Protein AF-A0A0E3PNL1-F1 (afdb_monomer_lite)

pLDDT: mean 73.24, std 12.87, range [47.69, 93.75]

Structure (mmCIF, N/CA/C/O backbone):
data_AF-A0A0E3PNL1-F1
#
_entry.id   AF-A0A0E3PNL1-F1
#
loop_
_atom_site.group_PDB
_atom_site.id
_atom_site.type_symbol
_atom_site.label_atom_id
_atom_site.label_alt_id
_atom_site.label_comp_id
_atom_site.label_asym_id
_atom_site.label_entity_id
_atom_site.label_seq_id
_atom_site.pdbx_PDB_ins_code
_atom_site.Cartn_x
_atom_site.Cartn_y
_atom_site.Cartn_z
_atom_site.occupancy
_atom_site.B_iso_or_equiv
_atom_site.auth_seq_id
_atom_site.auth_comp_id
_atom_site.auth_asym_id
_atom_site.auth_atom_id
_atom_site.pdbx_PDB_model_num
ATOM 1 N N . MET A 1 1 ? -1.861 16.154 -12.190 1.00 52.41 1 MET A N 1
ATOM 2 C CA . MET A 1 1 ? -1.650 15.738 -13.600 1.00 52.41 1 MET A CA 1
ATOM 3 C C . MET A 1 1 ? -0.343 16.269 -14.189 1.00 52.41 1 MET A C 1
ATOM 5 O O . MET A 1 1 ? 0.390 15.473 -14.753 1.00 52.41 1 MET A O 1
ATOM 9 N N . VAL A 1 2 ? -0.002 17.555 -14.028 1.00 52.66 2 VAL A N 1
ATOM 10 C CA . VAL A 1 2 ? 1.214 18.159 -14.627 1.00 52.66 2 VAL A CA 1
ATOM 11 C C . VAL A 1 2 ? 2.531 17.588 -14.065 1.00 52.66 2 VAL A C 1
ATOM 13 O O . VAL A 1 2 ? 3.478 17.359 -14.810 1.00 52.66 2 VAL A O 1
ATOM 16 N N . THR A 1 3 ? 2.580 17.272 -12.770 1.00 55.62 3 THR A N 1
ATOM 17 C CA . THR A 1 3 ? 3.773 16.738 -12.083 1.00 55.62 3 THR A CA 1
ATOM 18 C C . THR A 1 3 ? 4.191 15.345 -12.559 1.00 55.62 3 THR A C 1
ATOM 20 O O . THR A 1 3 ? 5.381 15.077 -12.691 1.00 55.62 3 THR A O 1
ATOM 23 N N . GLY A 1 4 ? 3.231 14.471 -12.879 1.00 55.94 4 GLY A N 1
ATOM 24 C CA . GLY A 1 4 ? 3.526 13.135 -13.413 1.00 55.94 4 GLY A CA 1
ATOM 25 C C . GLY A 1 4 ? 4.127 13.185 -14.820 1.00 55.94 4 GLY A C 1
ATOM 26 O O . GLY A 1 4 ? 5.046 12.432 -15.127 1.00 55.94 4 GLY A O 1
ATOM 27 N N . LEU A 1 5 ? 3.671 14.129 -15.652 1.00 68.38 5 LEU A N 1
ATOM 28 C CA . LEU A 1 5 ? 4.187 14.320 -17.008 1.00 68.38 5 LEU A CA 1
ATOM 29 C C . LEU A 1 5 ? 5.649 14.7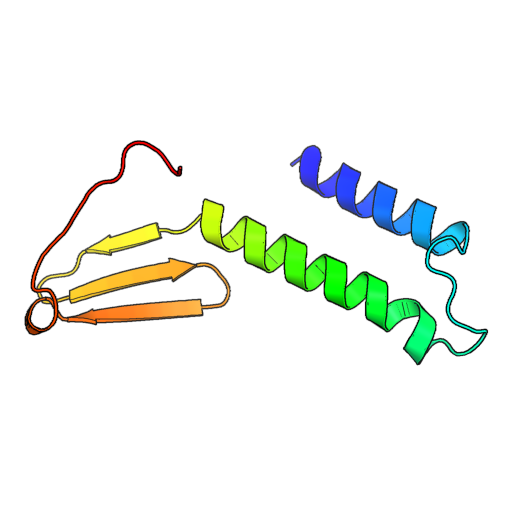97 -16.998 1.00 68.38 5 LEU A C 1
ATOM 31 O O . LEU A 1 5 ? 6.451 14.328 -17.800 1.00 68.38 5 LEU A O 1
ATOM 35 N N . LEU A 1 6 ? 6.008 15.679 -16.059 1.00 72.12 6 LEU A N 1
ATOM 36 C CA . LEU A 1 6 ? 7.379 16.175 -15.890 1.00 72.12 6 LEU A CA 1
ATOM 37 C C . LEU A 1 6 ? 8.360 15.069 -15.483 1.00 72.12 6 LEU A C 1
ATOM 39 O O . LEU A 1 6 ? 9.475 15.036 -15.995 1.00 72.12 6 LEU A O 1
ATOM 43 N N . LEU A 1 7 ? 7.944 14.140 -14.616 1.00 66.19 7 LEU A N 1
ATOM 44 C CA . LEU A 1 7 ? 8.766 12.989 -14.225 1.00 66.19 7 LEU A CA 1
ATOM 45 C C . LEU A 1 7 ? 9.017 12.041 -15.403 1.00 66.19 7 LEU A C 1
ATOM 47 O O . LEU A 1 7 ? 10.144 11.589 -15.593 1.00 66.19 7 LEU A O 1
ATOM 51 N N . ILE A 1 8 ? 7.994 11.794 -16.229 1.00 69.81 8 ILE A N 1
ATOM 52 C CA . ILE A 1 8 ? 8.117 10.986 -17.452 1.00 69.81 8 ILE A CA 1
ATOM 53 C C . ILE A 1 8 ? 9.053 11.670 -18.457 1.00 69.81 8 ILE A C 1
ATOM 55 O O . ILE A 1 8 ? 9.906 11.013 -19.053 1.00 69.81 8 ILE A O 1
ATOM 59 N N . LEU A 1 9 ? 8.939 12.992 -18.619 1.00 72.56 9 LEU 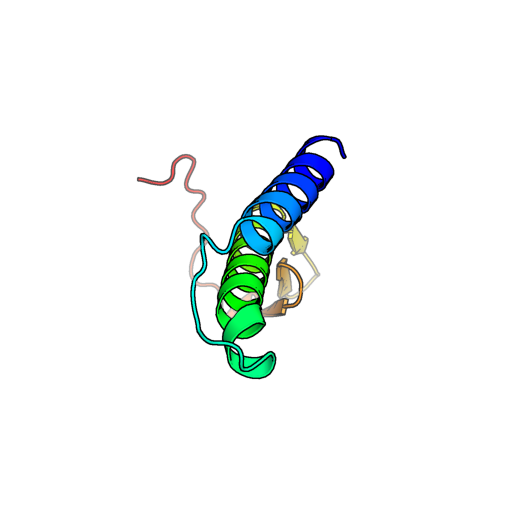A N 1
ATOM 60 C CA . LEU A 1 9 ? 9.806 13.759 -19.515 1.00 72.56 9 LEU A CA 1
ATOM 61 C C . LEU A 1 9 ? 11.262 13.752 -19.042 1.00 72.56 9 LEU A C 1
ATOM 63 O O . LEU A 1 9 ? 12.167 13.535 -19.844 1.00 72.56 9 LEU A O 1
ATOM 67 N N . ALA A 1 10 ? 11.488 13.957 -17.742 1.00 69.38 10 ALA A N 1
ATOM 68 C CA . ALA A 1 10 ? 12.816 13.885 -17.149 1.00 69.38 10 ALA A CA 1
ATOM 69 C C . ALA A 1 10 ? 13.416 12.495 -17.383 1.00 69.38 10 ALA A C 1
ATOM 71 O O . ALA A 1 10 ? 14.504 12.378 -17.939 1.00 69.38 10 ALA A O 1
ATOM 72 N N . PHE A 1 11 ? 12.668 11.439 -17.066 1.00 68.62 11 PHE A N 1
ATOM 73 C CA . PHE A 1 11 ? 13.082 10.060 -17.300 1.00 68.62 11 PHE A CA 1
ATOM 74 C C . PHE A 1 11 ? 13.471 9.795 -18.762 1.00 68.62 11 PHE A C 1
ATOM 76 O O . PHE A 1 11 ? 14.522 9.212 -19.030 1.00 68.62 11 PHE A O 1
ATOM 83 N N . TYR A 1 12 ? 12.661 10.273 -19.709 1.00 67.94 12 TYR A N 1
ATOM 84 C CA . TYR A 1 12 ? 12.934 10.161 -21.140 1.00 67.94 12 TYR A CA 1
ATOM 85 C C . TYR A 1 12 ? 14.233 10.878 -21.539 1.00 67.94 12 TYR A C 1
ATOM 87 O O . TYR A 1 12 ? 15.092 10.281 -22.186 1.00 67.94 12 TYR A O 1
ATOM 95 N N . ILE A 1 13 ? 14.422 12.126 -21.100 1.00 69.75 13 ILE A N 1
ATOM 96 C CA . ILE A 1 13 ? 15.623 12.924 -21.398 1.00 69.75 13 ILE A CA 1
ATOM 97 C C . ILE A 1 13 ? 16.880 12.269 -20.807 1.00 69.75 13 ILE A C 1
ATOM 99 O O . ILE A 1 13 ? 17.894 12.136 -21.493 1.00 69.75 13 ILE A O 1
ATOM 103 N N . PHE A 1 14 ? 16.821 11.804 -19.557 1.00 68.19 14 PHE A N 1
ATOM 104 C CA . PHE A 1 14 ? 17.947 11.121 -18.916 1.00 68.19 14 PHE A CA 1
ATOM 105 C C . PHE A 1 14 ? 18.266 9.761 -19.567 1.00 68.19 14 PHE A C 1
ATOM 107 O O . PHE A 1 14 ? 19.438 9.391 -19.660 1.00 68.19 14 PHE A O 1
ATOM 114 N N . SER A 1 15 ? 17.254 9.037 -20.064 1.00 64.69 15 SER A N 1
ATOM 115 C CA . SER A 1 15 ? 17.425 7.780 -20.814 1.00 64.69 15 SER A CA 1
ATOM 116 C C . SER A 1 15 ? 18.126 7.990 -22.166 1.00 64.69 15 SER A C 1
ATOM 118 O O . SER A 1 15 ? 19.002 7.201 -22.546 1.00 64.69 15 SER A O 1
ATOM 120 N N . GLN A 1 16 ? 17.779 9.075 -22.870 1.00 63.84 16 GLN A N 1
ATOM 121 C CA . GLN A 1 16 ? 18.381 9.448 -24.156 1.00 63.84 16 GLN A CA 1
ATOM 122 C C . GLN A 1 16 ? 19.826 9.934 -24.001 1.00 63.84 16 GLN A C 1
ATOM 124 O O . GLN A 1 16 ? 20.692 9.532 -24.772 1.00 63.84 16 GLN A O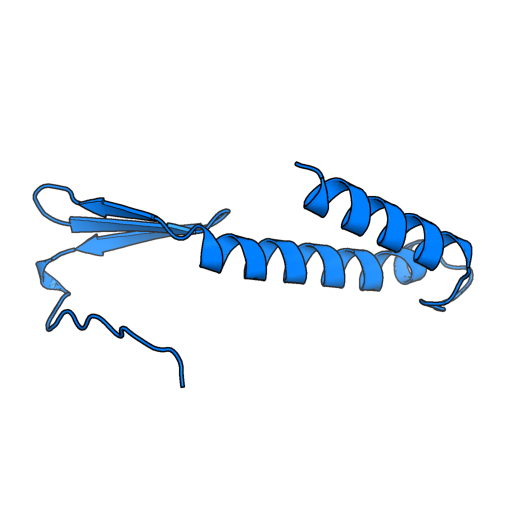 1
ATOM 129 N N . ASN A 1 17 ? 20.111 10.723 -22.962 1.00 65.62 17 ASN A N 1
ATOM 130 C CA . ASN A 1 17 ? 21.440 11.303 -22.737 1.00 65.62 17 ASN A CA 1
ATOM 131 C C . ASN A 1 17 ? 22.471 10.322 -22.152 1.00 65.62 17 ASN A C 1
ATOM 133 O O . ASN A 1 17 ? 23.592 10.725 -21.855 1.00 65.62 17 ASN A O 1
ATOM 137 N N . GLY A 1 18 ? 22.114 9.048 -21.946 1.00 58.28 18 GLY A N 1
ATOM 138 C CA . GLY A 1 18 ? 23.047 8.029 -21.448 1.00 58.28 18 GLY A CA 1
ATOM 139 C C . GLY A 1 18 ? 23.589 8.302 -20.038 1.00 58.28 18 GLY A C 1
ATOM 140 O O . GLY A 1 18 ? 24.536 7.648 -19.612 1.00 58.28 18 GLY A O 1
ATOM 141 N N . LEU A 1 19 ? 22.984 9.243 -19.306 1.00 59.59 19 LEU A N 1
ATOM 142 C CA . LEU A 1 19 ? 23.413 9.675 -17.971 1.00 59.59 19 LEU A CA 1
ATOM 143 C C . LEU A 1 19 ? 23.194 8.593 -16.901 1.00 59.59 19 LEU A C 1
ATOM 145 O O . LEU A 1 19 ? 23.840 8.622 -15.860 1.00 59.59 19 LEU A O 1
ATOM 149 N N . PHE A 1 20 ? 22.345 7.600 -17.177 1.00 55.78 20 PHE A N 1
ATOM 150 C CA . PHE A 1 20 ? 22.214 6.370 -16.387 1.00 55.78 20 PHE A CA 1
ATOM 151 C C . PHE A 1 20 ? 23.134 5.256 -16.907 1.00 55.78 20 PHE A C 1
ATOM 153 O O . PHE A 1 20 ? 22.714 4.109 -16.985 1.00 55.78 20 PHE A O 1
ATOM 160 N N . GLY A 1 21 ? 24.344 5.591 -17.360 1.00 53.06 21 GLY A N 1
ATOM 161 C CA . GLY A 1 21 ? 25.190 4.708 -18.161 1.00 53.06 21 GLY A CA 1
ATOM 162 C 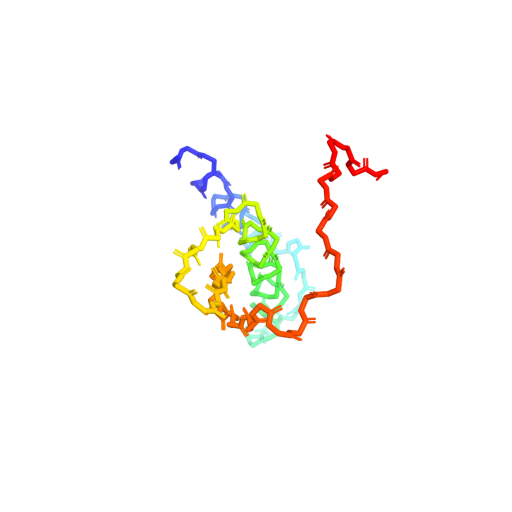C . GLY A 1 21 ? 25.342 3.293 -17.605 1.00 53.06 21 GLY A C 1
ATOM 163 O O . GLY A 1 21 ? 26.000 3.114 -16.594 1.00 53.06 21 GLY A O 1
ATOM 164 N N . PHE A 1 22 ? 24.809 2.288 -18.309 1.00 51.59 22 PHE A N 1
ATOM 165 C CA . PHE A 1 22 ? 25.099 0.872 -18.062 1.00 51.59 22 PHE A CA 1
ATOM 166 C C . PHE A 1 22 ? 25.004 0.073 -19.367 1.00 51.59 22 PHE A C 1
ATOM 168 O O . PHE A 1 22 ? 23.972 -0.514 -19.668 1.00 51.59 22 PHE A O 1
ATOM 175 N N . GLY A 1 23 ? 26.106 0.052 -20.125 1.00 53.78 23 GLY A N 1
ATOM 176 C CA . GLY A 1 23 ? 26.356 -0.891 -21.223 1.00 53.78 23 GLY A CA 1
ATOM 177 C C . GLY A 1 23 ? 25.458 -0.770 -22.463 1.00 53.78 23 GLY A C 1
ATOM 178 O O . GLY A 1 23 ? 24.381 -0.183 -22.454 1.00 53.78 23 GLY A O 1
ATOM 179 N N . THR A 1 24 ? 25.912 -1.363 -23.568 1.00 58.03 24 THR A N 1
ATOM 180 C CA . THR A 1 24 ? 25.112 -1.584 -24.789 1.00 58.03 24 THR A CA 1
ATOM 181 C C . THR A 1 24 ? 24.043 -2.666 -24.610 1.00 58.03 24 THR A C 1
ATOM 183 O O . THR A 1 24 ? 23.250 -2.894 -25.519 1.00 58.03 24 THR A O 1
ATOM 186 N N . ASP A 1 25 ? 24.025 -3.319 -23.447 1.00 61.19 25 ASP A N 1
ATOM 187 C CA . ASP A 1 25 ? 23.123 -4.404 -23.099 1.00 61.19 25 ASP A CA 1
ATOM 188 C C . ASP A 1 25 ? 21.772 -3.839 -22.610 1.00 61.19 25 ASP A C 1
ATOM 190 O O . ASP A 1 25 ? 21.711 -3.216 -21.540 1.00 61.19 25 ASP A O 1
ATOM 194 N N . PRO A 1 26 ? 20.688 -3.988 -23.394 1.00 58.84 26 PRO A N 1
ATOM 195 C CA . PRO A 1 26 ? 19.404 -3.353 -23.114 1.00 58.84 26 PRO A CA 1
ATOM 196 C C . PRO A 1 26 ? 18.818 -3.752 -21.754 1.00 58.84 26 PRO A C 1
ATOM 198 O O . PRO A 1 26 ? 18.180 -2.920 -21.110 1.00 58.84 26 PRO A O 1
ATOM 201 N N . GLU A 1 27 ? 19.082 -4.964 -21.260 1.00 61.03 27 GLU A N 1
ATOM 202 C CA . GLU A 1 27 ? 18.573 -5.409 -19.955 1.00 61.03 27 GLU A CA 1
ATOM 203 C C . GLU A 1 27 ? 19.145 -4.582 -18.795 1.00 61.03 27 GLU A C 1
ATOM 205 O O . GLU A 1 27 ? 18.416 -4.173 -17.889 1.00 61.03 27 GLU A O 1
ATOM 210 N N . LYS A 1 28 ? 20.441 -4.249 -18.850 1.00 59.41 28 LYS A N 1
ATOM 211 C CA . LYS A 1 28 ? 21.115 -3.449 -17.812 1.00 59.41 28 LYS A CA 1
ATOM 212 C C . LYS A 1 28 ? 20.783 -1.966 -17.922 1.00 59.41 28 LYS A C 1
ATOM 214 O O . LYS A 1 28 ? 20.703 -1.276 -16.905 1.00 59.41 28 LYS A O 1
ATOM 219 N N . ARG A 1 29 ? 20.537 -1.491 -19.146 1.00 63.31 29 ARG A N 1
ATOM 220 C CA . ARG A 1 29 ? 20.228 -0.087 -19.438 1.00 63.31 29 ARG A CA 1
ATOM 221 C C . ARG A 1 29 ? 18.898 0.372 -18.838 1.00 63.31 29 ARG A C 1
ATOM 223 O O . ARG A 1 29 ? 18.791 1.524 -18.423 1.00 63.31 29 ARG A O 1
ATOM 230 N N . TYR A 1 30 ? 17.894 -0.506 -18.779 1.00 63.81 30 TYR A N 1
ATOM 231 C CA . TYR A 1 30 ? 16.560 -0.156 -18.268 1.00 63.81 30 TYR A CA 1
ATOM 232 C C . TYR A 1 30 ? 16.305 -0.587 -16.821 1.00 63.81 30 TYR A C 1
ATOM 234 O O . TYR A 1 30 ? 15.361 -0.091 -16.209 1.00 63.81 30 TYR A O 1
ATOM 242 N N . PHE A 1 31 ? 17.157 -1.438 -16.241 1.00 66.75 31 PHE A N 1
ATOM 243 C CA . PHE A 1 31 ? 16.980 -1.951 -14.881 1.00 66.75 31 PHE A CA 1
ATOM 244 C C . PHE A 1 31 ? 16.989 -0.849 -13.810 1.00 66.75 31 PHE A C 1
ATOM 246 O O . PHE A 1 31 ? 16.081 -0.760 -12.988 1.00 66.75 31 PHE A O 1
ATOM 253 N N . LEU A 1 32 ? 17.986 0.036 -13.841 1.00 68.12 32 LEU A N 1
ATOM 254 C CA . LEU A 1 32 ? 18.110 1.140 -12.883 1.00 68.12 32 LEU A CA 1
ATOM 255 C C . LEU A 1 32 ? 16.991 2.180 -12.999 1.00 68.12 32 LEU A C 1
ATOM 257 O O . LEU A 1 32 ? 16.393 2.526 -11.978 1.00 68.12 32 LEU A O 1
ATOM 261 N N . PRO A 1 33 ? 16.654 2.651 -14.212 1.00 71.38 33 PRO A N 1
ATOM 262 C CA . PRO A 1 33 ? 15.495 3.505 -14.404 1.00 71.38 33 PRO A CA 1
ATOM 263 C C . PRO A 1 33 ? 14.196 2.839 -13.912 1.00 71.38 33 PRO A C 1
ATOM 265 O O . PRO A 1 33 ? 13.404 3.478 -13.222 1.00 71.38 33 PRO A O 1
ATOM 268 N N . LEU A 1 34 ? 13.994 1.545 -14.181 1.00 74.06 34 LEU A N 1
ATOM 269 C CA . LEU A 1 34 ? 12.821 0.812 -13.699 1.00 74.06 34 LEU A CA 1
ATOM 270 C C . LEU A 1 34 ? 12.764 0.749 -12.165 1.00 74.06 34 LEU A C 1
ATOM 272 O O . LEU A 1 34 ? 11.707 1.002 -11.590 1.00 74.06 34 LEU A O 1
ATOM 276 N N . ILE A 1 35 ? 13.891 0.480 -11.497 1.00 74.31 35 ILE A N 1
ATOM 277 C CA . ILE A 1 35 ? 13.984 0.507 -10.027 1.00 74.31 35 ILE A CA 1
ATOM 278 C C . ILE A 1 35 ? 13.614 1.884 -9.486 1.00 74.31 35 ILE A C 1
ATOM 280 O O . ILE A 1 35 ? 12.824 1.981 -8.548 1.00 74.31 35 ILE A O 1
ATOM 284 N N . LEU A 1 36 ? 14.156 2.949 -10.079 1.00 76.75 36 LEU A N 1
ATOM 285 C CA . LEU A 1 36 ? 13.853 4.315 -9.662 1.00 76.75 36 LEU A CA 1
ATOM 286 C C . LEU A 1 36 ? 12.359 4.627 -9.819 1.00 76.75 36 LEU A C 1
ATOM 288 O O . LEU A 1 36 ? 11.764 5.267 -8.954 1.00 76.75 36 LEU A O 1
ATOM 292 N N . LEU A 1 37 ? 11.738 4.142 -10.895 1.00 78.44 37 LEU A N 1
ATOM 293 C CA . LEU A 1 37 ? 10.317 4.341 -11.164 1.00 78.44 37 LEU A CA 1
ATOM 294 C C . LEU A 1 37 ? 9.433 3.584 -10.160 1.00 78.44 37 LEU A C 1
ATOM 296 O O . LEU A 1 37 ? 8.472 4.155 -9.646 1.00 78.44 37 LEU A O 1
ATOM 300 N N . ILE A 1 38 ? 9.791 2.339 -9.824 1.00 76.88 38 ILE A N 1
ATOM 301 C CA . ILE A 1 38 ? 9.125 1.549 -8.775 1.00 76.88 38 ILE A CA 1
ATOM 302 C C . ILE A 1 38 ? 9.279 2.232 -7.413 1.00 76.88 38 ILE A C 1
ATOM 304 O O . ILE A 1 38 ? 8.302 2.349 -6.678 1.00 76.88 38 ILE A O 1
ATOM 308 N N . TYR A 1 39 ? 10.477 2.725 -7.090 1.00 76.62 39 TYR A N 1
ATOM 309 C CA . TYR A 1 39 ? 10.737 3.438 -5.841 1.00 76.62 39 TYR A CA 1
ATOM 310 C C . TYR A 1 39 ? 9.891 4.711 -5.724 1.00 76.62 39 TYR A C 1
ATOM 312 O O . TYR A 1 39 ? 9.241 4.927 -4.704 1.00 76.62 39 TYR A O 1
ATOM 320 N N . LEU A 1 40 ? 9.838 5.533 -6.777 1.00 78.00 40 LEU A N 1
ATOM 321 C CA . LEU A 1 40 ? 9.011 6.743 -6.796 1.00 78.00 40 LEU A CA 1
ATOM 322 C C . LEU A 1 40 ? 7.516 6.420 -6.695 1.00 78.00 40 LEU A C 1
ATOM 324 O O . LEU A 1 40 ? 6.801 7.106 -5.967 1.00 78.00 40 LEU A O 1
ATOM 328 N N . ALA A 1 41 ? 7.046 5.371 -7.375 1.00 74.44 41 ALA A N 1
ATOM 329 C CA . ALA A 1 41 ? 5.662 4.914 -7.273 1.00 74.44 41 ALA A CA 1
ATOM 330 C C . ALA A 1 41 ? 5.327 4.415 -5.857 1.00 74.44 41 ALA A C 1
ATOM 332 O O . ALA A 1 41 ? 4.281 4.770 -5.316 1.00 74.44 41 ALA A O 1
ATOM 333 N N . ALA A 1 42 ? 6.234 3.659 -5.231 1.00 74.38 42 ALA A N 1
ATOM 334 C CA . ALA A 1 42 ? 6.090 3.206 -3.852 1.00 74.38 42 ALA A CA 1
ATOM 335 C C . ALA A 1 42 ? 6.054 4.394 -2.881 1.00 74.38 42 ALA A C 1
ATOM 337 O O . ALA A 1 42 ? 5.124 4.496 -2.089 1.00 74.38 42 ALA A O 1
ATOM 338 N N . MET A 1 43 ? 6.986 5.345 -2.994 1.00 75.12 43 MET A N 1
ATOM 339 C CA . MET A 1 43 ? 6.988 6.567 -2.179 1.00 75.12 43 MET A CA 1
ATOM 340 C C . MET A 1 43 ? 5.693 7.367 -2.352 1.00 75.12 43 MET A C 1
ATOM 342 O O . MET A 1 43 ? 5.080 7.760 -1.364 1.00 75.12 43 MET A O 1
ATOM 346 N N . TRP A 1 44 ? 5.224 7.548 -3.590 1.00 72.88 44 TRP A N 1
ATOM 347 C CA . TRP A 1 44 ? 3.955 8.226 -3.865 1.00 72.88 44 TRP A CA 1
ATOM 348 C C . TRP A 1 44 ? 2.756 7.498 -3.243 1.00 72.88 44 TRP A C 1
ATOM 350 O O . TRP A 1 44 ? 1.838 8.142 -2.739 1.00 72.88 44 TRP A O 1
ATOM 360 N N . SER A 1 45 ? 2.768 6.163 -3.224 1.00 68.19 45 SER A N 1
ATOM 361 C CA . SER A 1 45 ? 1.689 5.372 -2.624 1.00 68.19 45 SER A CA 1
ATOM 362 C C . SER A 1 45 ? 1.546 5.565 -1.114 1.00 68.19 45 SER A C 1
ATOM 364 O O . SER A 1 45 ? 0.429 5.498 -0.605 1.00 68.19 45 SER A O 1
ATOM 366 N N . PHE A 1 46 ? 2.643 5.864 -0.408 1.00 69.75 46 PHE A N 1
ATOM 367 C CA . PHE A 1 46 ? 2.593 6.188 1.018 1.00 69.75 46 PHE A CA 1
ATOM 368 C C . PHE A 1 46 ? 1.926 7.547 1.275 1.00 69.75 46 PHE A C 1
ATOM 370 O O . PHE A 1 46 ? 1.291 7.718 2.313 1.00 69.75 46 PHE A O 1
ATOM 377 N N . TYR A 1 47 ? 2.001 8.489 0.327 1.00 68.50 47 TYR A N 1
ATOM 378 C CA . TYR A 1 47 ? 1.325 9.789 0.432 1.00 68.50 47 TYR A CA 1
ATOM 379 C C . TYR A 1 47 ? -0.185 9.725 0.154 1.00 68.50 47 TYR A C 1
ATOM 381 O O . TYR A 1 47 ? -0.922 10.559 0.670 1.00 68.50 47 TYR A O 1
ATOM 389 N N . ASP A 1 48 ? -0.662 8.747 -0.624 1.00 70.94 48 ASP A N 1
ATOM 390 C CA . ASP A 1 48 ? -2.099 8.491 -0.852 1.00 70.94 48 ASP A CA 1
ATOM 391 C C . ASP A 1 48 ? -2.602 7.314 0.000 1.00 70.94 48 ASP A C 1
ATOM 393 O O . ASP A 1 48 ? -3.537 6.609 -0.386 1.00 70.94 48 ASP A O 1
ATOM 397 N N . MET A 1 49 ? -1.973 7.062 1.157 1.00 79.88 49 MET A N 1
ATOM 398 C CA . MET A 1 49 ? -2.452 6.023 2.060 1.00 79.88 49 MET A CA 1
ATOM 399 C C . MET A 1 49 ? -3.843 6.397 2.579 1.00 79.88 49 MET A C 1
ATOM 401 O O . MET A 1 49 ? -4.050 7.458 3.169 1.00 79.88 49 MET A O 1
ATOM 405 N N . ARG A 1 50 ? -4.809 5.500 2.378 1.00 83.88 50 ARG A N 1
ATOM 406 C CA . ARG A 1 50 ? -6.192 5.679 2.833 1.00 83.88 50 ARG A CA 1
ATOM 407 C C . ARG A 1 50 ? -6.561 4.608 3.827 1.00 83.88 50 ARG A C 1
ATOM 409 O O . ARG A 1 50 ? -6.184 3.448 3.676 1.00 83.88 50 ARG A O 1
ATOM 416 N N . PHE A 1 51 ? -7.376 4.988 4.796 1.00 87.25 51 PHE A N 1
ATOM 417 C CA . PHE A 1 51 ? -7.931 4.053 5.753 1.00 87.25 51 PHE A CA 1
ATOM 418 C C . PHE A 1 51 ? -9.433 3.910 5.550 1.00 87.25 51 PHE A C 1
ATOM 420 O O . PHE A 1 51 ? -10.165 4.896 5.505 1.00 87.25 51 PHE A O 1
ATOM 427 N N . LEU A 1 52 ? -9.893 2.668 5.444 1.00 89.06 52 LEU A N 1
ATOM 428 C CA . LEU A 1 52 ? -11.306 2.316 5.414 1.00 89.06 52 LEU A CA 1
ATOM 429 C C . LEU A 1 52 ? -11.658 1.668 6.750 1.00 89.06 52 LEU A C 1
ATOM 431 O O . LEU A 1 52 ? -11.122 0.615 7.092 1.00 89.06 52 LEU A O 1
ATOM 435 N N . ILE A 1 53 ? -12.540 2.310 7.504 1.00 89.38 53 ILE A N 1
ATOM 436 C CA . ILE A 1 53 ? -12.991 1.840 8.814 1.00 89.38 53 ILE A CA 1
ATOM 437 C C . ILE A 1 53 ? -14.244 0.984 8.611 1.00 89.38 53 ILE A C 1
ATOM 439 O O . ILE A 1 53 ? -15.240 1.456 8.065 1.00 89.38 53 ILE A O 1
ATOM 443 N N . GLY A 1 54 ? -14.171 -0.285 9.011 1.00 88.88 54 GLY A N 1
ATOM 444 C CA . GLY A 1 54 ? -15.299 -1.212 9.057 1.00 88.88 54 GLY A CA 1
ATOM 445 C C . GLY A 1 54 ? -15.837 -1.393 10.478 1.00 88.88 54 GLY A C 1
ATOM 446 O O . GLY A 1 54 ? -15.480 -0.658 11.394 1.00 88.88 54 GLY A O 1
ATOM 447 N N . SER A 1 55 ? -16.691 -2.401 10.668 1.00 90.50 55 SER A N 1
ATOM 448 C CA . SER A 1 55 ? -17.306 -2.701 11.969 1.00 90.50 55 SER A CA 1
ATOM 449 C C . SER A 1 55 ? -16.359 -3.380 12.965 1.00 90.50 55 SER A C 1
ATOM 451 O O . SER A 1 55 ? -16.516 -3.202 14.167 1.00 90.50 55 SER A O 1
ATOM 453 N N . ASP A 1 56 ? -15.396 -4.170 12.485 1.00 93.50 56 ASP A N 1
ATOM 454 C CA . ASP A 1 56 ? -14.499 -5.005 13.306 1.00 93.50 56 ASP A CA 1
ATOM 455 C C . ASP A 1 56 ? -13.003 -4.788 13.004 1.00 93.50 56 ASP A C 1
ATOM 457 O O . ASP A 1 56 ? -12.122 -5.375 13.639 1.00 93.50 56 ASP A O 1
ATOM 461 N N . SER A 1 57 ? -12.705 -3.993 11.981 1.00 91.88 57 SER A N 1
ATOM 462 C CA . SER A 1 57 ? -11.370 -3.860 11.418 1.00 91.88 57 SER A CA 1
ATOM 463 C C . SER A 1 57 ? -11.215 -2.558 10.647 1.00 91.88 57 SER A C 1
ATOM 465 O O . SER A 1 57 ? -12.182 -1.969 10.160 1.00 91.88 57 SER A O 1
ATOM 467 N N . MET A 1 58 ? -9.965 -2.145 10.487 1.00 91.94 58 MET A N 1
ATOM 468 C CA . MET A 1 58 ? -9.549 -1.089 9.576 1.00 91.94 58 MET A CA 1
ATOM 469 C C . MET A 1 58 ? -8.776 -1.706 8.416 1.00 91.94 58 MET A C 1
ATOM 471 O O . MET A 1 58 ? -8.039 -2.677 8.581 1.00 91.94 58 MET A O 1
ATOM 475 N N . VAL A 1 59 ? -8.920 -1.137 7.228 1.00 91.38 59 VAL A N 1
ATOM 476 C CA . VAL A 1 59 ? -8.134 -1.507 6.055 1.00 91.38 59 VAL A CA 1
ATOM 477 C C . VAL A 1 59 ? -7.294 -0.310 5.641 1.00 91.38 59 VAL A C 1
ATOM 479 O O . VAL A 1 59 ? -7.847 0.712 5.241 1.00 91.38 59 VAL A O 1
ATOM 482 N N . ALA A 1 60 ? -5.974 -0.454 5.700 1.00 88.75 60 ALA A N 1
ATOM 483 C CA . ALA A 1 60 ? -5.034 0.490 5.115 1.00 88.75 60 ALA A CA 1
ATOM 484 C C . ALA A 1 60 ? -4.803 0.125 3.641 1.00 88.75 60 ALA A C 1
ATOM 486 O O . ALA A 1 60 ? -4.482 -1.021 3.309 1.00 88.75 60 ALA A O 1
ATOM 487 N N . VAL A 1 61 ? -4.994 1.092 2.750 1.00 85.69 61 VAL A N 1
ATOM 488 C CA . VAL A 1 61 ? -4.788 0.960 1.306 1.00 85.69 61 VAL A CA 1
ATOM 489 C C . VAL A 1 61 ? -3.643 1.884 0.911 1.00 85.69 61 VAL A C 1
ATOM 491 O O . VAL A 1 61 ? -3.773 3.097 1.046 1.00 85.69 61 VAL A O 1
ATOM 494 N N . PHE A 1 62 ? -2.547 1.308 0.421 1.00 81.81 62 PHE A N 1
ATOM 495 C CA . PHE A 1 62 ? -1.391 2.021 -0.129 1.00 81.81 62 PHE A CA 1
ATOM 496 C C . PHE A 1 62 ? -0.967 1.286 -1.413 1.00 81.81 62 PHE A C 1
ATOM 498 O O . PHE A 1 62 ? -0.342 0.229 -1.337 1.00 81.81 62 PHE A O 1
ATOM 505 N N . PRO A 1 63 ? -1.389 1.743 -2.606 1.00 71.75 63 PRO A N 1
ATOM 506 C CA . PRO A 1 63 ? -1.235 0.971 -3.841 1.00 71.75 63 PRO A CA 1
ATOM 507 C C . PRO A 1 63 ? 0.219 0.535 -4.105 1.00 71.75 63 PRO A C 1
ATOM 509 O O . PRO A 1 63 ? 1.111 1.371 -4.055 1.00 71.75 63 PRO A O 1
ATOM 512 N N . PRO A 1 64 ? 0.496 -0.738 -4.443 1.00 68.12 64 PRO A N 1
ATOM 513 C CA . PRO A 1 64 ? -0.443 -1.808 -4.804 1.00 68.12 64 PRO A CA 1
ATOM 514 C C . PRO A 1 64 ? -0.958 -2.645 -3.621 1.00 68.12 64 PRO A C 1
ATOM 516 O O . PRO A 1 64 ? -1.669 -3.629 -3.821 1.00 68.12 64 PRO A O 1
ATOM 519 N N . PHE A 1 65 ? -0.584 -2.304 -2.395 1.00 77.12 65 PHE A N 1
ATOM 520 C CA . PHE A 1 65 ? -0.818 -3.125 -1.220 1.00 77.12 65 PHE A CA 1
ATOM 521 C C . PHE A 1 65 ? -2.110 -2.752 -0.488 1.00 77.12 65 PHE A C 1
ATOM 523 O O . PHE A 1 65 ? -2.580 -1.609 -0.473 1.00 77.12 65 PHE A O 1
ATOM 530 N N . ARG A 1 66 ? -2.688 -3.764 0.160 1.00 85.62 66 ARG A N 1
ATOM 531 C CA . ARG A 1 66 ? -3.874 -3.636 1.001 1.00 85.62 66 ARG A CA 1
ATOM 532 C C . ARG A 1 66 ? -3.668 -4.455 2.264 1.00 85.62 66 ARG A C 1
ATOM 534 O O . ARG A 1 66 ? -3.446 -5.660 2.181 1.00 85.62 66 ARG A O 1
ATOM 541 N N . TYR A 1 67 ? -3.762 -3.807 3.418 1.00 88.12 67 TYR A N 1
ATOM 542 C CA . TYR A 1 67 ? -3.538 -4.434 4.716 1.00 88.12 67 TYR A CA 1
ATOM 543 C C . TYR A 1 67 ? -4.786 -4.314 5.591 1.00 88.12 67 TYR A C 1
ATOM 545 O O . TYR A 1 67 ? -5.337 -3.224 5.736 1.00 88.12 67 TYR A O 1
ATOM 553 N N . ARG A 1 68 ? -5.258 -5.433 6.154 1.00 90.38 68 ARG A N 1
ATOM 554 C CA . ARG A 1 68 ? -6.406 -5.470 7.074 1.00 90.38 68 ARG A CA 1
ATOM 555 C C . ARG A 1 68 ? -5.904 -5.623 8.506 1.00 90.38 68 ARG A C 1
ATOM 557 O O . ARG A 1 68 ? -5.190 -6.573 8.803 1.00 90.38 68 ARG A O 1
ATOM 564 N N . ILE A 1 69 ? -6.338 -4.722 9.379 1.00 91.44 69 ILE A N 1
ATOM 565 C CA . ILE A 1 69 ? -5.977 -4.659 10.794 1.00 91.44 69 ILE A CA 1
ATOM 566 C C . ILE A 1 69 ? -7.249 -4.887 11.622 1.00 91.44 69 ILE A C 1
ATOM 568 O O . ILE A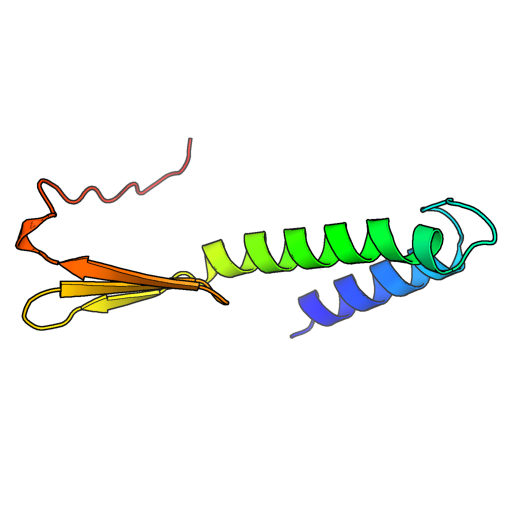 1 69 ? -8.116 -4.010 11.655 1.00 91.44 69 ILE A O 1
ATOM 572 N N . PRO A 1 70 ? -7.416 -6.055 12.265 1.00 93.75 70 PRO A N 1
ATOM 573 C CA . PRO A 1 70 ? -8.503 -6.282 13.215 1.00 93.75 70 PRO A CA 1
ATOM 574 C C . PRO A 1 70 ? -8.380 -5.350 14.424 1.00 93.75 70 PRO A C 1
ATOM 576 O O . PRO A 1 70 ? -7.284 -5.194 14.959 1.00 93.75 70 PRO A O 1
ATOM 579 N N . PHE A 1 71 ? -9.489 -4.786 14.914 1.00 92.62 71 PHE A N 1
ATOM 580 C CA . PHE A 1 71 ? -9.450 -3.907 16.095 1.00 92.62 71 PHE A CA 1
ATOM 581 C C . PHE A 1 71 ? -8.981 -4.620 17.360 1.00 92.62 71 PHE A C 1
ATOM 583 O O . PHE A 1 71 ? -8.344 -4.006 18.206 1.00 92.62 71 PHE A O 1
ATOM 590 N N . SER A 1 72 ? -9.197 -5.933 17.453 1.00 93.62 72 SER A N 1
ATOM 591 C CA . SER A 1 72 ? -8.678 -6.757 18.547 1.00 93.62 72 SER A CA 1
ATOM 592 C C . SER A 1 72 ? -7.146 -6.801 18.620 1.00 93.62 72 SER A C 1
ATOM 594 O O . SER A 1 72 ? -6.606 -7.202 19.644 1.00 93.62 72 SER A O 1
ATOM 596 N N . MET A 1 73 ? -6.445 -6.441 17.539 1.00 91.38 73 MET A N 1
ATOM 597 C CA . MET A 1 73 ? -4.980 -6.385 17.486 1.00 91.38 73 MET A CA 1
ATOM 598 C C . MET A 1 73 ? -4.430 -4.972 17.723 1.00 91.38 73 MET A C 1
ATOM 600 O O . MET A 1 73 ? -3.215 -4.800 17.768 1.00 91.38 73 MET A O 1
ATOM 604 N N . ILE A 1 74 ? -5.294 -3.961 17.860 1.00 88.38 74 ILE A N 1
ATOM 605 C CA . ILE A 1 74 ? -4.881 -2.571 18.062 1.00 88.38 74 ILE A CA 1
ATOM 606 C C . ILE A 1 74 ? -4.867 -2.277 19.560 1.00 88.38 74 ILE A C 1
ATOM 608 O O . ILE A 1 74 ? -5.913 -2.213 20.199 1.00 88.38 74 ILE A O 1
ATOM 612 N N . SER A 1 75 ? -3.676 -2.073 20.119 1.00 90.94 75 SER A N 1
ATOM 613 C CA . SER A 1 75 ? -3.511 -1.656 21.516 1.00 90.94 75 SER A CA 1
ATOM 614 C C . SER A 1 75 ? -3.624 -0.141 21.708 1.00 90.94 75 SER A C 1
ATOM 616 O O . SER A 1 75 ? -4.060 0.310 22.762 1.00 90.94 75 SER A O 1
ATOM 618 N N . SER A 1 76 ? -3.221 0.650 20.710 1.00 89.50 76 SER A N 1
ATOM 619 C CA . SER A 1 76 ? -3.245 2.115 20.744 1.00 89.50 76 SER A CA 1
ATOM 620 C C . SER A 1 76 ? -3.305 2.703 19.330 1.00 89.50 76 SER A C 1
ATOM 622 O O . SER A 1 76 ? -2.912 2.057 18.357 1.00 89.50 76 SER A O 1
ATOM 624 N N . VAL A 1 77 ? -3.814 3.933 19.221 1.00 82.50 77 VAL A N 1
ATOM 625 C CA . VAL A 1 77 ? -3.807 4.736 17.990 1.00 82.50 77 VAL A CA 1
ATOM 626 C C . VAL A 1 77 ? -3.215 6.096 18.330 1.00 82.50 77 VAL A C 1
ATOM 628 O O . VAL A 1 77 ? -3.718 6.783 19.216 1.00 82.50 77 VAL A O 1
ATOM 631 N N . GLU A 1 78 ? -2.161 6.482 17.619 1.00 85.94 78 GLU A N 1
ATOM 632 C CA . GLU A 1 78 ? -1.481 7.763 17.795 1.00 85.94 78 GLU A CA 1
ATOM 633 C C . GLU A 1 78 ? -1.561 8.560 16.493 1.00 85.94 78 GLU A C 1
ATOM 635 O O . GLU A 1 78 ? -1.322 8.029 15.407 1.00 85.94 78 GLU A O 1
ATOM 640 N N . ILE A 1 79 ? -1.917 9.840 16.595 1.00 76.12 79 ILE A N 1
ATOM 641 C CA . ILE A 1 79 ? -1.911 10.768 15.464 1.00 76.12 79 ILE A CA 1
ATOM 642 C C . ILE A 1 79 ? -0.644 11.608 15.591 1.00 76.12 79 ILE A C 1
ATOM 644 O O . ILE A 1 79 ? -0.538 12.444 16.486 1.00 76.12 79 ILE A O 1
ATOM 648 N N . MET A 1 80 ? 0.325 11.388 14.703 1.00 70.75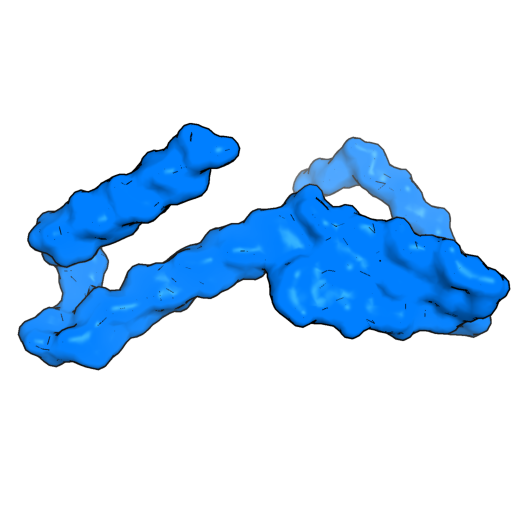 80 MET A N 1
ATOM 649 C CA . MET A 1 80 ? 1.509 12.241 14.615 1.00 70.75 80 MET A CA 1
ATOM 650 C C . MET A 1 80 ? 1.225 13.394 13.650 1.00 70.75 80 MET A C 1
ATOM 652 O O . MET A 1 80 ? 1.164 13.198 12.440 1.00 70.75 80 MET A O 1
ATOM 656 N N . GLU A 1 81 ? 1.063 14.608 14.179 1.00 64.62 81 GLU A N 1
ATOM 657 C CA . GLU A 1 81 ? 0.872 15.816 13.359 1.00 64.62 81 GLU A CA 1
ATOM 658 C C . GLU A 1 81 ? 2.136 16.215 12.572 1.00 64.62 81 GLU A C 1
ATOM 660 O O . GLU A 1 81 ? 2.047 16.979 11.609 1.00 64.62 81 GLU A O 1
ATOM 665 N N . LYS A 1 82 ? 3.317 15.698 12.947 1.00 47.69 82 LYS A N 1
ATOM 666 C CA . LYS A 1 82 ? 4.589 15.937 12.251 1.00 47.69 82 LYS A CA 1
ATOM 667 C C . LYS A 1 82 ? 5.469 14.691 12.213 1.00 47.69 82 LYS A C 1
ATOM 669 O O . LYS A 1 82 ? 5.726 14.071 13.242 1.00 47.69 82 LYS A O 1
ATOM 674 N N . TRP A 1 83 ? 5.974 14.392 11.019 1.00 48.22 83 TRP A N 1
ATOM 675 C CA . TRP A 1 83 ? 7.156 13.553 10.822 1.00 48.22 83 TRP A CA 1
ATOM 676 C C . TRP A 1 83 ? 8.372 14.287 11.431 1.00 48.22 83 TRP A C 1
ATOM 678 O O . TRP A 1 83 ? 8.480 15.494 11.187 1.00 48.22 83 TRP A O 1
ATOM 688 N N . PRO A 1 84 ? 9.242 13.643 12.234 1.00 53.06 84 PRO A N 1
ATOM 689 C CA . PRO A 1 84 ? 10.545 14.220 12.570 1.00 53.06 84 PRO A CA 1
ATOM 690 C C . PRO A 1 84 ? 11.424 14.407 11.327 1.00 53.06 84 PRO A C 1
ATOM 692 O O . PRO A 1 84 ? 11.278 13.609 10.369 1.00 53.06 84 PRO A O 1
#

Secondary structure (DSSP, 8-state):
-HHHHHHHHHHHHHHHTTTT---S-HHHHHHHHHHHHHHHHHHHHHHT-EEEE-SSEEEEEETTEEEEEEGGG-S-----SS--

Organism: NCBI:txid1434118

Sequence (84 aa):
MVTGLLLILAFYIFSQNGLFGFGTDPEKRYFLPLILLIYLAAMWSFYDMRFLIGSDSMVAVFPPFRYRIPFSMISSVEIMEKWP

Foldseek 3Di:
DVVVVVVVVVLVVCLVVCVVPDDPDVVRSCPVVVVVVVVVLQVVLVVVWDWDDDDFWIWTGRPPDIDIGGPVNDPDDDDDPDDD

Radius of gyration: 19.03 Å; chains: 1; bounding box: 44×25×46 Å